Protein AF-A0A538FJ10-F1 (afdb_monomer_lite)

Structure (mmCIF, N/CA/C/O backbone):
data_AF-A0A538FJ10-F1
#
_entry.id   AF-A0A538FJ10-F1
#
loop_
_atom_site.group_PDB
_atom_site.id
_atom_site.type_symbol
_atom_site.label_atom_id
_atom_site.label_alt_id
_atom_site.label_comp_id
_atom_site.label_asym_id
_atom_site.label_entity_id
_atom_site.label_seq_id
_atom_site.pdbx_PDB_ins_code
_atom_site.Cartn_x
_atom_site.Cartn_y
_atom_site.Cartn_z
_atom_site.occupancy
_atom_site.B_iso_or_equiv
_atom_site.auth_seq_id
_atom_site.auth_comp_id
_atom_site.auth_asym_id
_atom_site.auth_atom_id
_atom_site.pdbx_PDB_model_num
ATOM 1 N N . MET A 1 1 ? -10.430 3.203 -10.596 1.00 53.44 1 MET A N 1
ATOM 2 C CA . MET A 1 1 ? -9.421 2.731 -9.632 1.00 53.44 1 MET A CA 1
ATOM 3 C C . MET A 1 1 ? -8.164 2.445 -10.432 1.00 53.44 1 MET A C 1
ATOM 5 O O . MET A 1 1 ? -8.159 1.501 -11.210 1.00 53.44 1 MET A O 1
ATOM 9 N N . ASP A 1 2 ? -7.187 3.349 -10.385 1.00 63.16 2 ASP A N 1
ATOM 10 C CA . ASP A 1 2 ? -5.945 3.227 -11.151 1.00 63.16 2 ASP A CA 1
ATOM 11 C C . ASP A 1 2 ? -5.048 2.179 -10.471 1.00 63.16 2 ASP A C 1
ATOM 13 O O . ASP A 1 2 ? -4.491 2.420 -9.403 1.00 63.16 2 ASP A O 1
ATOM 17 N N . ASP A 1 3 ? -4.879 1.013 -11.095 1.00 72.62 3 ASP A N 1
ATOM 18 C CA . ASP A 1 3 ? -3.991 -0.044 -10.581 1.00 72.62 3 ASP A CA 1
ATOM 19 C C . ASP A 1 3 ? -2.520 0.184 -10.978 1.00 72.62 3 ASP A C 1
ATOM 21 O O . ASP A 1 3 ? -1.683 -0.716 -11.004 1.00 72.62 3 ASP A O 1
ATOM 25 N N . ARG A 1 4 ? -2.193 1.426 -11.352 1.00 80.75 4 ARG A N 1
ATOM 26 C CA . ARG A 1 4 ? -0.844 1.807 -11.755 1.00 80.75 4 ARG A CA 1
ATOM 27 C C . ARG A 1 4 ? 0.016 1.966 -10.502 1.00 80.75 4 ARG A C 1
ATOM 29 O O . ARG A 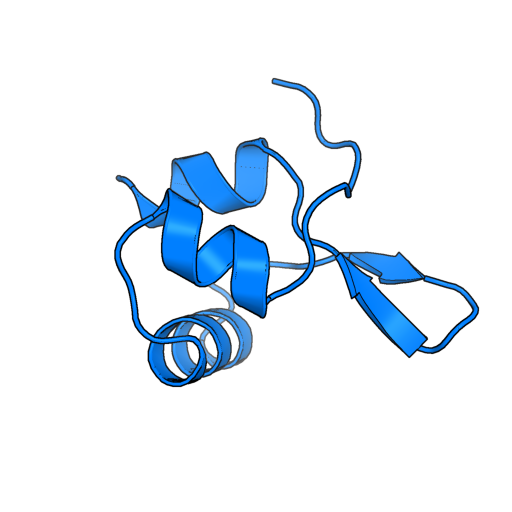1 4 ? -0.264 2.854 -9.695 1.00 80.75 4 ARG A O 1
ATOM 36 N N . PRO A 1 5 ? 1.072 1.157 -10.340 1.00 81.25 5 PRO A N 1
ATOM 37 C CA . PRO A 1 5 ? 1.917 1.210 -9.160 1.00 81.25 5 PRO A CA 1
ATOM 38 C C . PRO A 1 5 ? 2.761 2.493 -9.191 1.00 81.25 5 PRO A C 1
ATOM 40 O O . PRO A 1 5 ? 3.553 2.714 -10.109 1.00 81.25 5 PRO A O 1
ATOM 43 N N . ARG A 1 6 ? 2.550 3.380 -8.212 1.00 86.62 6 ARG A N 1
ATOM 44 C CA . ARG A 1 6 ? 3.148 4.732 -8.172 1.00 86.62 6 ARG A CA 1
ATOM 45 C C . ARG A 1 6 ? 3.838 5.057 -6.851 1.00 86.62 6 ARG A C 1
ATOM 47 O O . ARG A 1 6 ? 4.701 5.930 -6.827 1.00 86.62 6 ARG A O 1
ATOM 54 N N . TYR A 1 7 ? 3.487 4.366 -5.769 1.00 89.88 7 TYR A N 1
ATOM 55 C CA . TYR A 1 7 ? 3.914 4.730 -4.421 1.00 89.88 7 TYR A CA 1
ATOM 56 C C . TYR A 1 7 ? 4.921 3.726 -3.872 1.00 89.88 7 TYR A C 1
ATOM 58 O O . TYR A 1 7 ? 4.667 2.530 -3.855 1.00 89.88 7 TYR A O 1
ATOM 66 N N . MET A 1 8 ? 6.072 4.186 -3.388 1.00 90.94 8 MET A N 1
ATOM 67 C CA . MET A 1 8 ? 6.982 3.316 -2.633 1.00 90.94 8 MET A CA 1
ATOM 68 C C . MET A 1 8 ? 6.390 2.970 -1.264 1.00 90.94 8 MET A C 1
ATOM 70 O O . MET A 1 8 ? 5.546 3.704 -0.759 1.00 90.94 8 MET A O 1
ATOM 74 N N . ILE A 1 9 ? 6.893 1.909 -0.620 1.00 88.81 9 ILE A N 1
ATOM 75 C CA . ILE A 1 9 ? 6.407 1.475 0.702 1.00 88.81 9 ILE A CA 1
ATOM 76 C C . ILE A 1 9 ? 6.398 2.594 1.750 1.00 88.81 9 ILE A C 1
ATOM 78 O O . ILE A 1 9 ? 5.466 2.672 2.539 1.00 88.81 9 ILE A O 1
ATOM 82 N N . SER A 1 10 ? 7.402 3.476 1.746 1.00 89.25 10 SER A N 1
ATOM 83 C CA . SER A 1 10 ? 7.477 4.594 2.693 1.00 89.25 10 SER A CA 1
ATOM 84 C C . SER A 1 10 ? 6.359 5.612 2.463 1.00 89.25 10 SER A C 1
ATOM 86 O O . SER A 1 10 ? 5.716 6.029 3.417 1.00 89.25 10 SER A O 1
ATOM 88 N N . ILE A 1 11 ? 6.084 5.952 1.199 1.00 91.75 11 ILE A N 1
ATOM 89 C CA . ILE A 1 11 ? 5.014 6.890 0.832 1.00 91.75 11 ILE A CA 1
ATOM 90 C C . ILE A 1 11 ? 3.646 6.254 1.071 1.00 91.75 11 ILE A C 1
ATOM 92 O O . ILE A 1 11 ? 2.755 6.889 1.617 1.00 91.75 11 ILE A O 1
ATOM 96 N N . ALA A 1 12 ? 3.489 4.980 0.710 1.00 90.44 12 ALA A N 1
ATOM 97 C CA . ALA A 1 12 ? 2.282 4.215 0.983 1.00 90.44 12 ALA A CA 1
ATOM 98 C C . ALA A 1 12 ? 1.948 4.230 2.480 1.00 90.44 12 ALA A C 1
ATOM 100 O O . ALA A 1 12 ? 0.817 4.531 2.840 1.00 90.44 12 ALA A O 1
ATOM 101 N N . ALA A 1 13 ? 2.947 3.978 3.334 1.00 91.50 13 ALA A N 1
ATOM 102 C CA . ALA A 1 13 ? 2.836 3.996 4.791 1.00 91.50 13 ALA A CA 1
ATOM 103 C C . ALA A 1 13 ? 2.345 5.340 5.318 1.00 91.50 13 ALA A C 1
ATOM 105 O O . ALA A 1 13 ? 1.385 5.391 6.082 1.00 91.50 13 ALA A O 1
ATOM 106 N N . GLU A 1 14 ? 2.948 6.422 4.842 1.00 91.25 14 GLU A N 1
ATOM 107 C CA . GLU A 1 14 ? 2.561 7.780 5.204 1.00 91.25 14 GLU A CA 1
ATOM 108 C C . GLU A 1 14 ? 1.128 8.110 4.754 1.00 91.25 14 GLU A C 1
ATOM 110 O O . GLU A 1 14 ? 0.333 8.614 5.543 1.00 91.25 14 GLU A O 1
ATOM 115 N N . LEU A 1 15 ? 0.753 7.737 3.525 1.00 90.44 15 LEU A N 1
ATOM 116 C CA . LEU A 1 15 ? -0.579 7.988 2.964 1.00 90.44 15 LEU A CA 1
ATOM 117 C C . LEU A 1 15 ? -1.702 7.254 3.701 1.00 90.44 15 LEU A C 1
ATOM 119 O O . LEU A 1 15 ? -2.827 7.758 3.753 1.00 90.44 15 LEU A O 1
ATOM 123 N N . VAL A 1 16 ? -1.439 6.056 4.221 1.00 89.06 16 VAL A N 1
ATOM 124 C CA . VAL A 1 16 ? -2.417 5.290 5.012 1.00 89.06 16 VAL A CA 1
ATOM 125 C C . VAL A 1 16 ? -2.266 5.526 6.518 1.00 89.06 16 VAL A C 1
ATOM 127 O O . VAL A 1 16 ? -3.025 4.960 7.296 1.00 89.06 16 VAL A O 1
ATOM 130 N N . GLY A 1 17 ? -1.301 6.349 6.944 1.00 90.00 17 GLY A N 1
ATOM 131 C CA . GLY A 1 17 ? -1.028 6.613 8.358 1.00 90.00 17 GLY A CA 1
ATOM 132 C C . GLY A 1 17 ? -0.520 5.391 9.133 1.00 90.00 17 GLY A C 1
ATOM 133 O O . GLY A 1 17 ? -0.719 5.301 10.342 1.00 90.00 17 GLY A O 1
ATOM 134 N N . MET A 1 18 ? 0.118 4.431 8.457 1.00 90.06 18 MET A N 1
ATOM 135 C CA . MET A 1 18 ? 0.656 3.211 9.066 1.00 90.06 18 MET A CA 1
ATOM 136 C C . MET A 1 18 ? 2.181 3.209 9.074 1.00 90.06 18 MET A C 1
ATOM 138 O O . MET A 1 18 ? 2.839 3.902 8.307 1.00 90.06 18 MET A O 1
ATOM 142 N N . HIS A 1 19 ? 2.773 2.365 9.918 1.00 90.44 19 HIS A N 1
ATOM 143 C CA . HIS A 1 19 ? 4.215 2.151 9.900 1.00 90.44 19 HIS A CA 1
ATOM 144 C C . HIS A 1 19 ? 4.618 1.259 8.701 1.00 90.44 19 HIS A C 1
ATOM 146 O O . HIS A 1 19 ? 3.944 0.256 8.441 1.00 90.44 19 HIS A O 1
ATOM 152 N N . PRO A 1 20 ? 5.748 1.513 8.005 1.00 90.31 20 PRO A N 1
ATOM 153 C CA . PRO A 1 20 ? 6.203 0.680 6.883 1.00 90.31 20 PRO A CA 1
ATOM 154 C C . PRO A 1 20 ? 6.372 -0.805 7.242 1.00 90.31 20 PRO A C 1
ATOM 156 O O . PRO A 1 20 ? 6.172 -1.686 6.409 1.00 90.31 20 PRO A O 1
ATOM 159 N N . GLN A 1 21 ? 6.716 -1.100 8.500 1.00 90.19 21 GLN A N 1
ATOM 160 C CA . GLN A 1 21 ? 6.792 -2.472 9.021 1.00 90.19 21 GLN A CA 1
ATOM 161 C C . GLN A 1 21 ? 5.423 -3.176 8.987 1.00 90.19 21 GLN A C 1
ATOM 163 O O . GLN A 1 21 ? 5.348 -4.352 8.638 1.00 90.19 21 GLN A O 1
ATOM 168 N N . THR A 1 22 ? 4.347 -2.458 9.314 1.00 90.81 22 THR A N 1
ATOM 169 C CA . THR A 1 22 ? 2.969 -2.969 9.297 1.00 90.81 22 THR A CA 1
ATOM 170 C C . THR A 1 22 ? 2.541 -3.305 7.871 1.00 90.81 22 THR A C 1
ATOM 172 O O . THR A 1 22 ? 2.033 -4.391 7.612 1.00 90.81 22 THR A O 1
ATOM 175 N N . LEU A 1 23 ? 2.864 -2.430 6.919 1.00 88.81 23 LEU A N 1
ATOM 176 C CA . LEU A 1 23 ? 2.674 -2.676 5.487 1.00 88.81 23 LEU A CA 1
ATOM 177 C C . LEU A 1 23 ? 3.388 -3.939 4.998 1.00 88.81 23 LEU A C 1
ATOM 179 O O . LEU A 1 23 ? 2.800 -4.733 4.266 1.00 88.81 23 LEU A O 1
ATOM 183 N N . ARG A 1 24 ? 4.631 -4.174 5.441 1.00 89.19 24 ARG A N 1
ATOM 184 C CA . ARG A 1 24 ? 5.352 -5.422 5.130 1.00 89.19 24 ARG A CA 1
ATOM 185 C C . ARG A 1 24 ? 4.655 -6.646 5.709 1.00 89.19 24 ARG A C 1
ATOM 187 O O . ARG A 1 24 ? 4.615 -7.677 5.047 1.00 89.19 24 ARG A O 1
ATOM 194 N N . MET A 1 25 ? 4.106 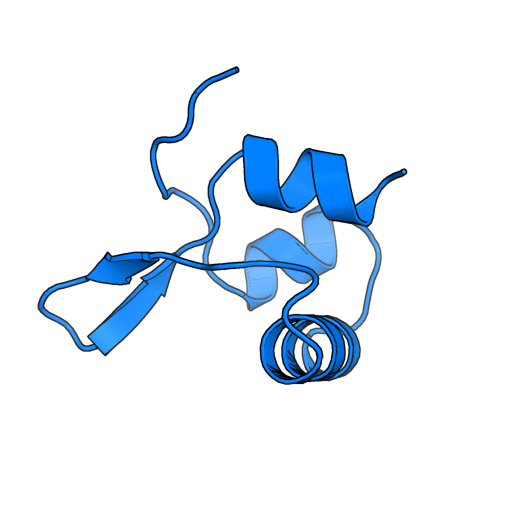-6.547 6.920 1.00 90.44 25 MET A N 1
ATOM 195 C CA . MET A 1 25 ? 3.329 -7.643 7.504 1.00 90.44 25 MET A CA 1
ATOM 196 C C . MET A 1 25 ? 2.072 -7.934 6.684 1.00 90.44 25 MET A C 1
ATOM 198 O O . MET A 1 25 ? 1.741 -9.099 6.482 1.00 90.44 25 MET A O 1
ATOM 202 N N . TYR A 1 26 ? 1.386 -6.908 6.184 1.00 89.38 26 TYR A N 1
ATOM 203 C CA . TYR A 1 26 ? 0.225 -7.090 5.314 1.00 89.38 26 TYR A CA 1
ATOM 204 C C . TYR A 1 26 ? 0.591 -7.681 3.950 1.00 89.38 26 TYR A C 1
ATOM 206 O O . TYR A 1 26 ? -0.116 -8.567 3.474 1.00 89.38 26 TYR A O 1
ATOM 214 N N . GLU A 1 27 ? 1.728 -7.286 3.374 1.00 88.06 27 GLU A N 1
ATOM 215 C CA . GLU A 1 27 ? 2.284 -7.909 2.165 1.00 88.06 27 GLU A CA 1
ATOM 216 C C . GLU A 1 27 ? 2.577 -9.399 2.408 1.00 88.06 27 GLU A C 1
ATOM 218 O O . GLU A 1 27 ? 2.148 -10.253 1.638 1.00 88.06 27 GLU A O 1
ATOM 223 N N . GLN A 1 28 ? 3.234 -9.736 3.524 1.00 88.31 28 GLN A N 1
ATOM 224 C CA . GLN A 1 28 ? 3.523 -11.129 3.891 1.00 88.31 28 GLN A CA 1
ATOM 225 C C . GLN A 1 28 ? 2.260 -11.958 4.139 1.00 88.31 28 GLN A C 1
ATOM 227 O O . GLN A 1 28 ? 2.246 -13.152 3.853 1.00 88.31 28 GLN A O 1
ATOM 232 N N . LYS A 1 29 ? 1.203 -11.335 4.665 1.00 89.25 29 LYS A N 1
ATOM 233 C CA . LYS A 1 29 ? -0.104 -11.970 4.872 1.00 89.25 29 LYS A CA 1
ATOM 234 C C . LYS A 1 29 ? -0.934 -12.080 3.586 1.00 89.25 29 LYS A C 1
ATOM 236 O O . LYS A 1 29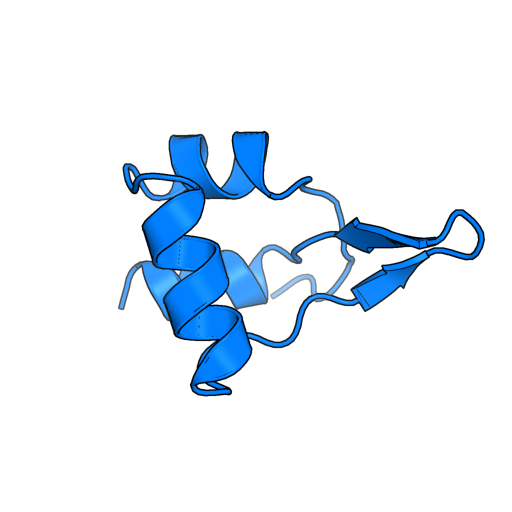 ? -1.998 -12.686 3.627 1.00 89.25 29 LYS A O 1
ATOM 241 N N . GLY A 1 30 ? -0.478 -11.507 2.469 1.00 88.00 30 GLY A N 1
ATOM 242 C CA . GLY A 1 30 ? -1.192 -11.522 1.190 1.00 88.00 30 GLY A CA 1
ATOM 243 C C . GLY A 1 30 ? -2.383 -10.562 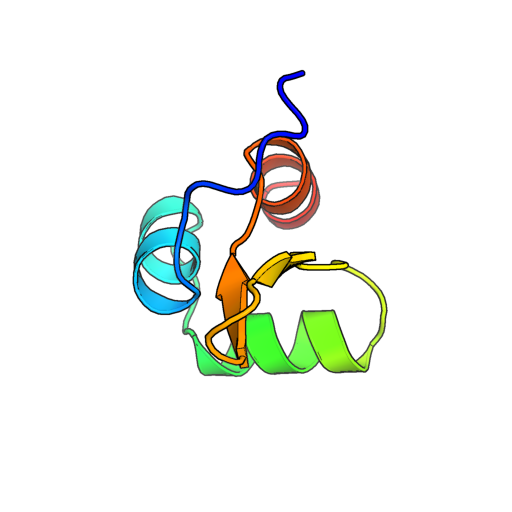1.112 1.00 88.00 30 GLY A C 1
ATOM 244 O O . GLY A 1 30 ? -3.209 -10.700 0.216 1.00 88.00 30 GLY A O 1
ATOM 245 N N . LEU A 1 31 ? -2.479 -9.593 2.029 1.00 86.50 31 LEU A N 1
ATOM 246 C CA . LEU A 1 31 ? -3.545 -8.579 2.038 1.00 86.50 31 LEU A CA 1
ATOM 247 C C . LEU A 1 31 ? -3.333 -7.504 0.963 1.00 86.50 31 LEU A C 1
ATOM 249 O O . LEU A 1 31 ? -4.290 -6.916 0.469 1.00 86.50 31 LEU A O 1
ATOM 253 N N . VAL A 1 32 ? -2.075 -7.268 0.588 1.00 86.50 32 VAL A N 1
ATOM 254 C CA . VAL A 1 32 ? -1.671 -6.313 -0.447 1.00 86.50 32 VAL A CA 1
ATOM 255 C C . VAL A 1 32 ? -0.638 -6.959 -1.366 1.00 86.50 32 VAL A C 1
ATOM 257 O O . VAL A 1 32 ? 0.190 -7.749 -0.905 1.00 86.50 32 VAL A O 1
ATOM 260 N N . GLN A 1 33 ? -0.686 -6.646 -2.661 1.00 84.12 33 GLN A N 1
ATOM 261 C CA . GLN A 1 33 ? 0.176 -7.257 -3.675 1.00 84.12 33 GLN A CA 1
ATOM 262 C C . GLN A 1 33 ? 0.893 -6.169 -4.481 1.00 84.12 33 GLN A C 1
ATOM 264 O O . GLN A 1 33 ? 0.506 -5.887 -5.613 1.00 84.12 33 GLN A O 1
ATOM 269 N N . PRO A 1 34 ? 1.958 -5.563 -3.922 1.00 85.56 34 PRO A N 1
ATOM 270 C CA . PRO A 1 34 ? 2.687 -4.522 -4.623 1.00 85.56 34 PRO A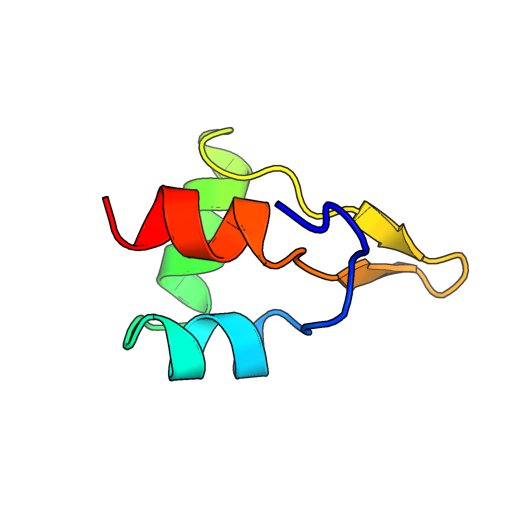 CA 1
ATOM 271 C C . PRO A 1 34 ? 3.333 -5.083 -5.889 1.00 85.56 34 PRO A C 1
ATOM 273 O O . PRO A 1 34 ? 3.912 -6.176 -5.893 1.00 85.56 34 PRO A O 1
ATOM 276 N N . GLN A 1 35 ? 3.316 -4.293 -6.955 1.00 87.31 35 GLN A N 1
ATOM 277 C CA . GLN A 1 35 ? 4.048 -4.638 -8.163 1.00 87.31 35 GLN A CA 1
ATOM 278 C C . GLN A 1 35 ? 5.542 -4.382 -7.958 1.00 87.31 35 GLN A C 1
ATOM 280 O O . GLN A 1 35 ? 5.964 -3.378 -7.376 1.00 87.31 35 GLN A O 1
ATOM 285 N N . ARG A 1 36 ? 6.370 -5.301 -8.455 1.00 84.75 36 ARG A N 1
ATOM 286 C CA . ARG A 1 36 ? 7.824 -5.131 -8.479 1.00 84.75 36 ARG A CA 1
ATOM 287 C C . ARG A 1 36 ? 8.243 -4.547 -9.818 1.00 84.75 36 ARG A C 1
ATOM 289 O O . ARG A 1 36 ? 7.929 -5.110 -10.862 1.00 84.75 36 ARG A O 1
ATOM 296 N N . THR A 1 37 ? 8.979 -3.442 -9.793 1.00 83.31 37 THR A N 1
ATOM 297 C CA . THR A 1 37 ? 9.596 -2.896 -11.007 1.00 83.31 37 THR A CA 1
ATOM 298 C C . THR A 1 37 ? 10.836 -3.692 -11.405 1.00 83.31 37 THR A C 1
ATOM 300 O O . THR A 1 37 ? 11.395 -4.443 -10.603 1.00 83.31 37 THR A O 1
ATOM 303 N N . ALA A 1 38 ? 11.325 -3.466 -12.629 1.00 81.12 38 ALA A N 1
ATOM 304 C CA . ALA A 1 38 ? 12.583 -4.037 -13.118 1.00 81.12 38 ALA A CA 1
ATOM 305 C C . ALA A 1 38 ? 13.789 -3.740 -12.198 1.00 81.12 38 ALA A C 1
ATOM 307 O O . ALA A 1 38 ? 14.736 -4.515 -12.155 1.00 81.12 38 ALA A O 1
ATOM 308 N N . GLY A 1 39 ? 13.731 -2.658 -11.411 1.00 82.38 39 GLY A N 1
ATOM 309 C CA . GLY A 1 39 ? 14.733 -2.306 -10.398 1.00 82.38 39 GLY A CA 1
ATOM 310 C C . GLY A 1 39 ? 14.544 -2.988 -9.037 1.00 82.38 39 GLY A C 1
ATOM 311 O O . GLY A 1 39 ? 15.078 -2.501 -8.045 1.00 82.38 39 GLY A O 1
ATOM 312 N N . ASN A 1 40 ? 13.740 -4.056 -8.948 1.00 82.69 40 ASN A N 1
ATOM 313 C CA . ASN A 1 40 ? 13.413 -4.772 -7.705 1.00 82.69 40 ASN A CA 1
ATOM 314 C C . ASN A 1 40 ? 12.773 -3.883 -6.615 1.00 82.69 40 ASN A C 1
ATOM 316 O O . ASN A 1 40 ? 12.799 -4.201 -5.425 1.00 82.69 40 ASN A O 1
ATOM 320 N N . THR A 1 41 ? 12.189 -2.751 -7.016 1.00 84.44 41 THR A N 1
ATOM 321 C CA . THR A 1 41 ? 11.509 -1.833 -6.099 1.00 84.44 41 THR A CA 1
ATOM 322 C C . THR A 1 41 ? 10.032 -2.185 -6.030 1.00 84.44 41 THR A C 1
ATOM 324 O O . THR A 1 41 ? 9.394 -2.417 -7.057 1.00 84.44 41 THR A O 1
ATOM 327 N N . ARG A 1 42 ? 9.490 -2.227 -4.812 1.00 87.81 42 ARG A N 1
ATOM 328 C CA . ARG A 1 42 ? 8.063 -2.451 -4.562 1.00 87.81 42 ARG A CA 1
ATOM 329 C C . ARG A 1 42 ? 7.321 -1.138 -4.737 1.00 87.81 42 ARG A C 1
ATOM 331 O O . ARG A 1 42 ? 7.636 -0.162 -4.052 1.00 87.81 42 ARG A O 1
ATOM 338 N N . LEU A 1 43 ? 6.353 -1.138 -5.637 1.00 89.62 43 LEU A N 1
ATOM 339 C CA . LEU A 1 43 ? 5.462 -0.020 -5.864 1.00 89.62 43 LEU A CA 1
ATOM 340 C C . LEU A 1 43 ? 4.020 -0.462 -5.606 1.00 89.62 43 LEU A C 1
ATOM 342 O O . LEU A 1 43 ? 3.562 -1.477 -6.125 1.00 89.62 43 LEU A O 1
ATOM 346 N N . TYR A 1 44 ? 3.333 0.330 -4.800 1.00 90.19 44 TYR A N 1
ATOM 347 C CA . TYR A 1 44 ? 1.935 0.189 -4.437 1.00 90.19 44 TYR A CA 1
ATOM 348 C C . TYR A 1 44 ? 1.097 1.036 -5.391 1.00 90.19 44 TYR A C 1
ATOM 350 O O . TYR A 1 44 ? 1.478 2.166 -5.742 1.00 90.19 44 TYR A O 1
ATOM 358 N N . SER A 1 45 ? -0.020 0.479 -5.844 1.00 90.12 45 SER A N 1
ATOM 359 C CA . SER A 1 45 ? -1.028 1.222 -6.595 1.00 90.12 45 SER A CA 1
ATOM 360 C C . SER A 1 45 ? -1.975 1.955 -5.648 1.00 90.12 45 SER A C 1
ATOM 362 O O . SER A 1 45 ? -1.953 1.770 -4.433 1.00 90.12 45 SER A O 1
ATOM 364 N N . GLU A 1 46 ? -2.818 2.822 -6.193 1.00 88.62 46 GLU A N 1
ATOM 365 C CA . GLU A 1 46 ? -3.849 3.482 -5.393 1.00 88.62 46 GLU A CA 1
ATOM 366 C C . GLU A 1 46 ? -4.882 2.468 -4.868 1.00 88.62 46 GLU A C 1
ATOM 368 O O . GLU A 1 46 ? -5.354 2.596 -3.742 1.00 88.62 46 GLU A O 1
ATOM 373 N N . ALA A 1 47 ? -5.146 1.399 -5.631 1.00 88.12 47 ALA A N 1
ATOM 374 C CA . ALA A 1 47 ? -5.999 0.289 -5.205 1.00 88.12 47 ALA A CA 1
ATOM 375 C C . ALA A 1 47 ? -5.408 -0.492 -4.016 1.00 88.12 47 ALA A C 1
ATOM 377 O O . ALA A 1 47 ? -6.148 -0.905 -3.122 1.00 88.12 47 ALA A O 1
ATOM 378 N N . ASP A 1 48 ? -4.082 -0.662 -3.968 1.00 87.75 48 ASP A N 1
ATOM 379 C CA . ASP A 1 48 ? -3.402 -1.245 -2.807 1.00 87.75 48 ASP A CA 1
ATOM 380 C C . ASP A 1 48 ? -3.590 -0.387 -1.547 1.00 87.75 48 ASP A C 1
ATOM 382 O O . ASP A 1 48 ? -3.802 -0.923 -0.461 1.00 87.75 48 ASP A O 1
ATOM 386 N N . LEU A 1 49 ? -3.524 0.943 -1.680 1.00 87.62 49 LEU A N 1
ATOM 387 C CA . LEU A 1 49 ? -3.739 1.869 -0.562 1.00 87.62 49 LEU A CA 1
ATOM 388 C C . LEU A 1 49 ? -5.189 1.856 -0.080 1.00 87.62 49 LEU A C 1
ATOM 390 O O . LEU A 1 49 ? -5.430 1.885 1.123 1.00 87.62 49 LEU A O 1
ATOM 394 N N . ASP A 1 50 ? -6.143 1.799 -1.007 1.00 88.25 50 ASP A N 1
ATOM 395 C CA . ASP A 1 50 ? -7.571 1.722 -0.695 1.00 88.25 50 ASP A CA 1
ATOM 396 C C . ASP A 1 50 ? -7.889 0.462 0.129 1.00 88.25 50 ASP A C 1
ATOM 398 O O . ASP A 1 50 ? -8.519 0.546 1.181 1.00 88.25 50 ASP A O 1
ATOM 402 N N . ARG A 1 51 ? -7.304 -0.685 -0.250 1.00 85.88 51 ARG A N 1
ATOM 403 C CA . ARG A 1 51 ? -7.394 -1.947 0.509 1.00 85.88 51 ARG A CA 1
ATOM 404 C C . ARG A 1 51 ? -6.841 -1.870 1.930 1.00 85.88 51 ARG A C 1
ATOM 406 O O . ARG A 1 51 ? -7.273 -2.637 2.781 1.00 85.88 51 ARG A O 1
ATOM 413 N N . LEU A 1 52 ? -5.863 -1.003 2.176 1.00 85.31 52 LEU A N 1
ATOM 414 C CA . LEU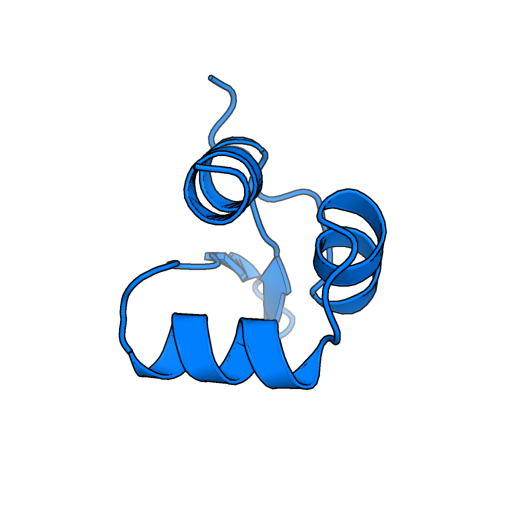 A 1 52 ? -5.247 -0.824 3.493 1.00 85.31 52 LEU A CA 1
ATOM 415 C C . LEU A 1 52 ? -6.011 0.168 4.376 1.00 85.31 52 LEU A C 1
ATOM 417 O O . LEU A 1 52 ? -5.793 0.189 5.584 1.00 85.31 52 LEU A O 1
ATOM 421 N N . ARG A 1 53 ? -6.854 1.016 3.778 1.00 83.19 53 ARG A N 1
ATOM 422 C CA . ARG A 1 53 ? -7.693 1.994 4.484 1.00 83.19 53 ARG A CA 1
ATOM 423 C C . ARG A 1 53 ? -9.056 1.431 4.896 1.00 83.19 53 ARG A C 1
ATOM 425 O O . ARG A 1 53 ? -9.720 2.072 5.708 1.00 83.19 53 ARG A O 1
ATOM 432 N N . LEU A 1 54 ? -9.463 0.302 4.313 1.00 69.38 54 LEU A N 1
ATOM 433 C CA . LEU A 1 54 ? -10.720 -0.397 4.594 1.00 69.38 54 LEU A CA 1
ATOM 434 C C . LEU A 1 54 ? -10.654 -1.178 5.916 1.00 69.38 54 LEU A C 1
ATOM 436 O O . LEU A 1 54 ? -11.657 -1.130 6.661 1.00 69.38 54 LEU A O 1
#

pLDDT: mean 86.02, std 6.96, range [53.44, 91.75]

Foldseek 3Di:
DDQDFDAFLVRLCVLLVHDSVVVVVCVVVVLADFDQDPVRTGTGGVVRSVSSND

Radius of gyration: 9.95 Å; chains: 1; bounding box: 26×20×23 Å

Secondary structure (DSSP, 8-state):
------EEHHHHHHHHT--HHHHHHHHHTTS--PEEPTTS-EEE-HHHHHHHH-

Sequence (54 aa):
MDDRPRYMISIAAELVGMHPQTLRMYEQKGLVQPQRTAGNTRLYSEADLDRLRL